Protein AF-A0A960SPT3-F1 (afdb_monomer_lite)

Foldseek 3Di:
DLVVLQVVLLVQLLVLLLVLVVVVVCCVVVHDDPDPHSVVRDRDDLVPRDDPVSCVCVVVVDDPVRSSVVSVVCCCPPPVVSCVVVD

pLDDT: mean 92.09, std 9.07, range [48.69, 98.12]

Radius of gyration: 13.63 Å; chains: 1; bounding box: 30×24×36 Å

Secondary structure (DSSP, 8-state):
-HHHHHHHHHHHHHHHHHHHHHHHHHHHTT---S-SSGGGSPPPP-TT--SHHHHHHHHTT--HHHHHHHHHHHHHHH-GGGGGGG-

Structure (mmCIF, N/CA/C/O backbone):
data_AF-A0A960SPT3-F1
#
_entry.id   AF-A0A960SPT3-F1
#
loop_
_atom_site.group_PDB
_atom_site.id
_atom_site.type_symbol
_atom_site.label_atom_id
_atom_site.label_alt_id
_atom_site.label_comp_id
_atom_site.label_asym_id
_atom_site.label_entity_id
_atom_site.label_seq_id
_atom_site.pdbx_PDB_ins_code
_atom_site.Cartn_x
_atom_site.Cartn_y
_atom_site.Cartn_z
_atom_site.occupancy
_atom_site.B_iso_or_equiv
_atom_site.auth_seq_id
_atom_site.auth_comp_id
_atom_site.auth_asym_id
_atom_site.auth_atom_id
_atom_site.pdbx_PDB_model_num
ATOM 1 N N . MET A 1 1 ? 10.357 11.612 -20.729 1.00 48.69 1 MET A N 1
ATOM 2 C CA . MET A 1 1 ? 11.318 11.138 -19.710 1.00 48.69 1 MET A CA 1
ATOM 3 C C . MET A 1 1 ? 10.737 9.905 -19.028 1.00 48.69 1 MET A C 1
ATOM 5 O O . MET A 1 1 ? 9.692 10.046 -18.403 1.00 48.69 1 MET A O 1
ATOM 9 N N . PRO A 1 2 ? 11.349 8.722 -19.190 1.00 59.47 2 PRO A N 1
ATOM 10 C CA . PRO A 1 2 ? 10.821 7.445 -18.687 1.00 59.47 2 PRO A CA 1
ATOM 11 C C . PRO A 1 2 ? 10.708 7.373 -17.151 1.00 59.47 2 PRO A C 1
ATOM 13 O O . PRO A 1 2 ? 9.783 6.754 -16.637 1.00 59.47 2 PRO A O 1
ATOM 16 N N . GLU A 1 3 ? 11.558 8.092 -16.410 1.00 62.88 3 GLU A N 1
ATOM 17 C CA . GLU A 1 3 ? 11.552 8.108 -14.935 1.00 62.88 3 GLU A CA 1
ATOM 18 C C . GLU A 1 3 ? 10.238 8.621 -14.322 1.00 62.88 3 GLU A C 1
ATOM 20 O O . GLU A 1 3 ? 9.769 8.090 -13.317 1.00 62.88 3 GLU A O 1
ATOM 25 N N . ARG A 1 4 ? 9.591 9.614 -14.953 1.00 64.56 4 ARG A N 1
ATOM 26 C CA . ARG A 1 4 ? 8.326 10.186 -14.453 1.00 64.56 4 ARG A CA 1
ATOM 27 C C . ARG A 1 4 ? 7.162 9.200 -14.543 1.00 64.56 4 ARG A C 1
ATOM 29 O O . ARG A 1 4 ? 6.241 9.284 -13.739 1.00 64.56 4 ARG A O 1
ATOM 36 N N . VAL A 1 5 ? 7.207 8.275 -15.504 1.00 64.12 5 VAL A N 1
ATOM 37 C CA . VAL A 1 5 ? 6.161 7.257 -15.672 1.00 64.12 5 VAL A CA 1
ATOM 38 C C . VAL A 1 5 ? 6.311 6.162 -14.615 1.00 64.12 5 VAL A C 1
ATOM 40 O O . VAL A 1 5 ? 5.318 5.735 -14.039 1.00 64.12 5 VAL A O 1
ATOM 43 N N . HIS A 1 6 ? 7.549 5.788 -14.268 1.00 74.06 6 HIS A N 1
ATOM 44 C CA . HIS A 1 6 ? 7.810 4.821 -13.195 1.00 74.06 6 HIS A CA 1
ATOM 45 C C . HIS A 1 6 ? 7.326 5.329 -11.831 1.00 74.06 6 HIS A C 1
ATOM 47 O O . HIS A 1 6 ? 6.748 4.568 -11.058 1.00 74.06 6 HIS A O 1
ATOM 53 N N . ALA A 1 7 ? 7.535 6.620 -11.551 1.00 83.50 7 ALA A N 1
ATOM 54 C CA . ALA A 1 7 ? 7.047 7.238 -10.324 1.00 83.50 7 ALA A CA 1
ATOM 55 C C . ALA A 1 7 ? 5.513 7.180 -10.238 1.00 83.50 7 ALA A C 1
ATOM 57 O O . ALA A 1 7 ? 4.980 6.809 -9.202 1.00 83.50 7 ALA A O 1
ATOM 58 N N . ALA A 1 8 ? 4.801 7.454 -11.338 1.00 89.56 8 ALA A N 1
ATOM 59 C CA . ALA A 1 8 ? 3.337 7.442 -11.363 1.00 89.56 8 ALA A CA 1
ATOM 60 C C . ALA A 1 8 ? 2.720 6.067 -11.034 1.00 89.56 8 ALA A C 1
ATOM 62 O O . ALA A 1 8 ? 1.658 6.005 -10.416 1.00 89.56 8 ALA A O 1
ATOM 63 N N . VAL A 1 9 ? 3.382 4.971 -11.421 1.00 93.31 9 VAL A N 1
ATOM 64 C CA . VAL A 1 9 ? 2.954 3.606 -11.073 1.00 93.31 9 VAL A CA 1
ATOM 65 C C . VAL A 1 9 ? 3.011 3.393 -9.565 1.00 93.31 9 VAL A C 1
ATOM 67 O O . VAL A 1 9 ? 2.009 3.032 -8.955 1.00 93.31 9 VAL A O 1
ATOM 70 N N . ILE A 1 10 ? 4.170 3.664 -8.962 1.00 93.75 10 ILE A N 1
ATOM 71 C CA . ILE A 1 10 ? 4.375 3.488 -7.520 1.00 93.75 10 ILE A CA 1
ATOM 72 C C . ILE A 1 10 ? 3.440 4.410 -6.731 1.00 93.75 10 ILE A C 1
ATOM 74 O O . ILE A 1 10 ? 2.898 4.017 -5.707 1.00 93.75 10 ILE A O 1
ATOM 78 N N . GLU A 1 11 ? 3.202 5.618 -7.231 1.00 93.94 11 GLU A N 1
ATOM 79 C CA . GLU A 1 11 ? 2.292 6.588 -6.629 1.00 93.94 11 GLU A CA 1
ATOM 80 C C . GLU A 1 11 ? 0.844 6.092 -6.544 1.00 93.94 11 GLU A C 1
ATOM 82 O O . GLU A 1 11 ? 0.229 6.153 -5.479 1.00 93.94 11 GLU A O 1
ATOM 87 N N . ARG A 1 12 ? 0.307 5.531 -7.635 1.00 95.38 12 ARG A N 1
ATOM 88 C CA . ARG A 1 12 ? -1.030 4.905 -7.634 1.00 95.38 12 ARG A CA 1
ATOM 89 C C . ARG A 1 12 ? -1.110 3.750 -6.647 1.00 95.38 12 ARG A C 1
ATOM 91 O O . ARG A 1 12 ? -2.147 3.530 -6.028 1.00 95.38 12 ARG A O 1
ATOM 98 N N . GLU A 1 13 ? -0.008 3.033 -6.512 1.00 96.44 13 GLU A N 1
ATOM 99 C CA . GLU A 1 13 ? 0.080 1.883 -5.639 1.00 96.44 13 GLU A CA 1
ATOM 100 C C . GLU A 1 13 ? 0.106 2.254 -4.159 1.00 96.44 13 GLU A C 1
ATOM 102 O O . GLU A 1 13 ? -0.608 1.674 -3.343 1.00 96.44 13 GLU A O 1
ATOM 107 N N . LEU A 1 14 ? 0.884 3.278 -3.819 1.00 96.81 14 LEU A N 1
ATOM 108 C CA . LEU A 1 14 ? 0.934 3.846 -2.480 1.00 96.81 14 LEU A CA 1
ATOM 109 C C . LEU A 1 14 ? -0.397 4.500 -2.087 1.00 96.81 14 LEU A C 1
ATOM 111 O O . LEU A 1 14 ? -0.808 4.395 -0.933 1.00 96.81 14 LEU A O 1
ATOM 115 N N . GLU A 1 15 ? -1.096 5.131 -3.033 1.00 97.38 15 GLU A N 1
ATOM 116 C CA . GLU A 1 15 ? -2.444 5.669 -2.814 1.00 97.38 15 GLU A CA 1
ATOM 117 C C . GLU A 1 15 ? -3.459 4.555 -2.519 1.00 97.38 15 GLU A C 1
ATOM 119 O O . GLU A 1 15 ? -4.255 4.657 -1.583 1.00 97.38 15 GLU A O 1
ATOM 124 N N . TRP A 1 16 ? -3.422 3.458 -3.278 1.00 97.88 16 TRP A N 1
ATOM 125 C CA . TRP A 1 16 ? -4.273 2.302 -3.001 1.00 97.88 16 TRP A CA 1
ATOM 126 C C . TRP A 1 16 ? -3.953 1.661 -1.645 1.00 97.88 16 TRP A C 1
ATOM 128 O O . TRP A 1 16 ? -4.870 1.361 -0.870 1.00 97.88 16 TRP A O 1
ATOM 138 N N . PHE A 1 17 ? -2.669 1.508 -1.318 1.00 98.12 17 PHE A N 1
ATOM 139 C CA . PHE A 1 17 ? -2.230 1.036 -0.009 1.00 98.12 17 PHE A CA 1
ATOM 140 C C . PHE A 1 17 ? -2.760 1.927 1.120 1.00 98.12 17 PHE A C 1
ATOM 142 O O . PHE A 1 17 ? -3.309 1.407 2.091 1.00 98.12 17 PHE A O 1
ATOM 149 N N . TYR A 1 18 ? -2.676 3.252 0.975 1.00 97.31 18 TYR A N 1
ATOM 150 C CA . TYR A 1 18 ? -3.179 4.200 1.967 1.00 97.31 18 TYR A CA 1
ATOM 151 C C . TYR A 1 18 ? -4.677 4.027 2.234 1.00 97.31 18 TYR A C 1
ATOM 153 O O . TYR A 1 18 ? -5.081 3.859 3.383 1.00 97.31 18 TYR A O 1
ATOM 161 N N . ARG A 1 19 ? -5.504 3.980 1.182 1.00 97.12 19 ARG A N 1
ATOM 162 C CA . ARG A 1 19 ? -6.960 3.771 1.318 1.00 97.12 19 ARG A CA 1
ATOM 163 C C . ARG A 1 19 ? -7.295 2.429 1.953 1.00 97.12 19 ARG A C 1
ATOM 165 O O . ARG A 1 19 ? -8.231 2.323 2.748 1.00 97.12 19 ARG A O 1
ATOM 172 N N . THR A 1 20 ? -6.523 1.404 1.605 1.00 97.50 20 THR A N 1
ATOM 173 C CA . THR A 1 20 ? -6.665 0.063 2.170 1.00 97.50 20 THR A CA 1
ATOM 174 C C . THR A 1 20 ? -6.332 0.056 3.660 1.00 97.50 20 THR A C 1
ATOM 176 O O . THR A 1 20 ? -7.089 -0.505 4.457 1.00 97.50 20 THR A O 1
ATOM 179 N N . LEU A 1 21 ? -5.235 0.709 4.050 1.00 96.56 21 LEU A N 1
ATOM 180 C CA . LEU A 1 21 ? -4.817 0.862 5.440 1.00 96.56 21 LEU A CA 1
ATOM 181 C C . LEU A 1 21 ? -5.856 1.645 6.245 1.00 96.56 21 LEU A C 1
ATOM 183 O O . LEU A 1 21 ? -6.308 1.167 7.284 1.00 96.56 21 LEU A O 1
ATOM 187 N N . GLU A 1 22 ? -6.287 2.799 5.737 1.00 96.12 22 GLU A N 1
ATOM 188 C CA . GLU A 1 22 ? -7.310 3.631 6.366 1.00 96.12 22 GLU A CA 1
ATOM 189 C C . GLU A 1 22 ? -8.607 2.841 6.583 1.00 96.12 22 GLU A C 1
ATOM 191 O O . GLU A 1 22 ? -9.141 2.800 7.692 1.00 96.12 22 GLU A O 1
ATOM 196 N N . THR A 1 23 ? -9.085 2.141 5.552 1.00 96.94 23 THR A N 1
ATOM 197 C CA . THR A 1 23 ? -10.287 1.302 5.644 1.00 96.94 23 THR A CA 1
ATOM 198 C C . THR A 1 23 ? -10.122 0.194 6.677 1.00 96.94 23 THR A C 1
ATOM 200 O O . THR A 1 23 ? -11.035 -0.053 7.465 1.00 96.94 23 THR A O 1
ATOM 203 N N . ARG A 1 24 ? -8.955 -0.460 6.722 1.00 96.25 24 ARG A N 1
ATOM 204 C CA . ARG A 1 24 ? -8.674 -1.514 7.701 1.00 96.25 24 ARG A CA 1
ATOM 205 C C . ARG A 1 24 ? -8.703 -0.984 9.132 1.00 96.25 24 ARG A C 1
ATOM 207 O O . ARG A 1 24 ? -9.275 -1.646 9.994 1.00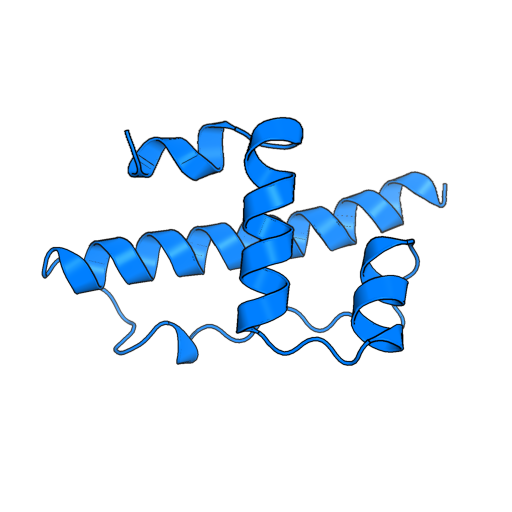 96.25 24 ARG A O 1
ATOM 214 N N . LEU A 1 25 ? -8.117 0.187 9.377 1.00 96.56 25 LEU A N 1
ATOM 215 C CA . LEU A 1 25 ? -8.122 0.825 10.694 1.00 96.56 25 LEU A CA 1
ATOM 216 C C . LEU A 1 25 ? -9.536 1.245 11.098 1.00 96.56 25 LEU A C 1
ATOM 218 O O . LEU A 1 25 ? -9.967 0.923 12.204 1.00 96.56 25 LEU A O 1
ATOM 222 N N . ARG A 1 26 ? -10.296 1.861 10.186 1.00 96.88 26 ARG A N 1
ATOM 223 C CA . ARG A 1 26 ? -11.694 2.232 10.443 1.00 96.88 26 ARG A CA 1
ATOM 224 C C . ARG A 1 26 ? -12.544 1.018 10.805 1.00 96.88 26 ARG A C 1
ATOM 226 O O . ARG A 1 26 ? -13.239 1.046 11.815 1.00 96.88 26 ARG A O 1
ATOM 233 N N . LEU A 1 27 ? -12.440 -0.068 10.036 1.00 96.88 27 LEU A N 1
ATOM 234 C CA . LEU A 1 27 ? -13.134 -1.327 10.328 1.00 96.88 27 LEU A CA 1
ATOM 235 C C . LEU A 1 27 ? -12.705 -1.918 11.678 1.00 96.88 27 LEU A C 1
ATOM 237 O O . LEU A 1 27 ? -13.552 -2.360 12.448 1.00 96.88 27 LEU A O 1
ATOM 241 N N . HIS A 1 28 ? -11.406 -1.904 11.987 1.00 96.69 28 HIS A N 1
ATOM 242 C CA . HIS A 1 28 ? -10.875 -2.431 13.246 1.00 96.69 28 HIS A CA 1
ATOM 243 C C . HIS A 1 28 ? -11.383 -1.657 14.473 1.00 96.69 28 HIS A C 1
ATOM 245 O O . HIS A 1 28 ? -11.738 -2.266 15.481 1.00 96.69 28 HIS A O 1
ATOM 251 N N . PHE A 1 29 ? -11.462 -0.328 14.375 1.00 96.25 29 PHE A N 1
ATOM 252 C CA . PHE A 1 29 ? -11.921 0.550 15.453 1.00 96.25 29 PHE A CA 1
ATOM 253 C C . PHE A 1 29 ? -13.429 0.850 15.421 1.00 96.25 29 PHE A C 1
ATOM 255 O O . PHE A 1 29 ? -13.894 1.678 16.201 1.00 96.25 29 PHE A O 1
ATOM 262 N N . ASN A 1 30 ? -14.206 0.179 14.560 1.00 95.38 30 ASN A N 1
ATOM 263 C CA . ASN A 1 30 ? -15.643 0.421 14.359 1.00 95.38 30 ASN A CA 1
ATOM 264 C C . ASN A 1 30 ? -15.991 1.892 14.033 1.00 95.38 30 ASN A C 1
ATOM 266 O O . ASN A 1 30 ? -16.999 2.424 14.497 1.00 95.38 30 ASN A O 1
ATOM 270 N N . GLN A 1 31 ? -15.149 2.558 13.243 1.00 95.94 31 GLN A N 1
ATOM 271 C CA . GLN A 1 31 ? -15.396 3.903 12.719 1.00 95.94 31 GLN A CA 1
ATOM 272 C C . GLN A 1 31 ? -16.237 3.855 11.437 1.00 95.94 31 GLN A C 1
ATOM 274 O O . GLN A 1 31 ? -16.289 2.841 10.739 1.00 95.94 31 GLN A O 1
ATOM 279 N N . GLU A 1 32 ? -16.869 4.978 11.094 1.00 94.31 32 GLU A N 1
ATOM 280 C CA . GLU A 1 32 ? -17.690 5.086 9.889 1.00 94.31 32 GLU A CA 1
ATOM 281 C C . GLU A 1 32 ? -16.849 4.931 8.604 1.00 94.31 32 GLU A C 1
ATOM 283 O O . GLU A 1 32 ? -15.842 5.616 8.379 1.00 94.31 32 GLU A O 1
ATOM 288 N N . THR A 1 33 ? -17.269 4.004 7.743 1.00 93.94 33 THR A N 1
ATOM 289 C CA . THR A 1 33 ? -16.654 3.728 6.442 1.00 93.94 33 THR A CA 1
ATOM 290 C C . THR A 1 33 ? -17.697 3.204 5.457 1.00 93.94 33 THR A C 1
ATOM 292 O O . THR A 1 33 ? -18.644 2.516 5.837 1.00 93.94 33 THR A O 1
ATOM 295 N N . SER A 1 34 ? -17.520 3.521 4.174 1.00 92.81 34 SER A N 1
ATOM 296 C CA . SER A 1 34 ? -18.346 3.007 3.075 1.00 92.81 34 SER A CA 1
ATOM 297 C C . SER A 1 34 ? -18.022 1.560 2.695 1.00 92.81 34 SER A C 1
ATOM 299 O O . SER A 1 34 ? -18.764 0.952 1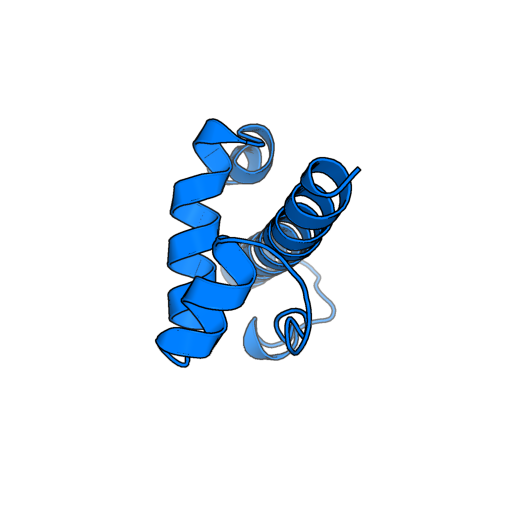.925 1.00 92.81 34 SER A O 1
ATOM 301 N N . HIS A 1 35 ? -16.916 1.014 3.200 1.00 95.50 35 HIS A N 1
ATOM 302 C CA . HIS A 1 35 ? -16.418 -0.311 2.843 1.00 95.50 35 HIS A CA 1
ATOM 303 C C . HIS A 1 35 ? -16.746 -1.328 3.933 1.00 95.50 35 HIS A C 1
ATOM 305 O O . HIS A 1 35 ? -16.630 -1.036 5.119 1.00 95.50 35 HIS A O 1
ATOM 311 N N . ARG A 1 36 ? -17.127 -2.543 3.537 1.00 94.00 36 ARG A N 1
ATOM 312 C CA . ARG A 1 36 ? -17.361 -3.668 4.461 1.00 94.00 36 ARG A CA 1
ATOM 313 C C . ARG A 1 36 ? -16.111 -4.516 4.635 1.00 94.00 36 ARG A C 1
ATOM 315 O O . ARG A 1 36 ? -15.972 -5.228 5.625 1.00 94.00 36 ARG A O 1
ATOM 322 N N . SER A 1 37 ? -15.220 -4.457 3.655 1.00 95.38 37 SER A N 1
ATOM 323 C CA . SER A 1 37 ? -13.952 -5.162 3.640 1.00 95.38 37 SER A CA 1
ATOM 324 C C . SER A 1 37 ? -12.923 -4.357 2.860 1.00 95.38 37 SER A C 1
ATOM 326 O O . SER A 1 37 ? -13.259 -3.604 1.950 1.00 95.38 37 SER A O 1
ATOM 328 N N . ILE A 1 38 ? -11.644 -4.591 3.146 1.00 95.12 38 ILE A N 1
ATOM 329 C CA . ILE A 1 38 ? -10.556 -4.107 2.289 1.00 95.12 38 ILE A CA 1
ATOM 330 C C . ILE A 1 38 ? -10.618 -4.691 0.868 1.00 95.12 38 ILE A C 1
ATOM 332 O O . ILE A 1 38 ? -10.045 -4.119 -0.048 1.00 95.12 38 ILE A O 1
ATOM 336 N N . ALA A 1 39 ? -11.335 -5.802 0.667 1.00 94.31 39 ALA A N 1
ATOM 337 C CA . ALA A 1 39 ? -11.564 -6.383 -0.656 1.00 94.31 39 ALA A CA 1
ATOM 338 C C . ALA A 1 39 ? -12.430 -5.493 -1.572 1.00 94.31 39 ALA A C 1
ATOM 340 O O . ALA A 1 39 ? -12.397 -5.669 -2.786 1.00 94.31 39 ALA A O 1
ATOM 341 N N . ASP A 1 40 ? -13.157 -4.518 -1.010 1.00 95.44 40 ASP A N 1
ATOM 342 C CA . ASP A 1 40 ? -13.949 -3.544 -1.776 1.00 95.44 40 ASP A CA 1
ATOM 343 C C . ASP A 1 40 ? -13.063 -2.486 -2.472 1.00 95.44 40 ASP A C 1
ATOM 345 O O . ASP A 1 40 ? -13.561 -1.639 -3.213 1.00 95.44 40 ASP A O 1
ATOM 349 N N . LEU A 1 41 ? -11.750 -2.518 -2.217 1.00 96.38 41 LEU A N 1
ATOM 350 C CA . LEU A 1 41 ? -10.741 -1.625 -2.775 1.00 96.38 41 LEU A CA 1
ATOM 351 C C . LEU A 1 41 ? -9.803 -2.434 -3.683 1.00 96.38 41 LEU A C 1
ATOM 353 O O . LEU A 1 41 ? -8.750 -2.891 -3.224 1.00 96.38 41 LEU A O 1
ATOM 357 N N . PRO A 1 42 ? -10.159 -2.645 -4.964 1.00 96.00 42 PRO A N 1
ATOM 358 C CA . PRO A 1 42 ? -9.294 -3.371 -5.880 1.00 96.00 42 PRO A CA 1
ATOM 359 C C . PRO A 1 42 ? -7.983 -2.604 -6.095 1.00 96.00 42 PRO A C 1
ATOM 361 O O . PRO A 1 42 ? -7.991 -1.366 -6.111 1.00 96.00 42 PRO A O 1
ATOM 364 N N . PRO A 1 43 ? -6.858 -3.315 -6.273 1.00 96.62 43 PRO A N 1
ATOM 365 C CA . PRO A 1 43 ? -5.607 -2.662 -6.602 1.00 96.62 43 PRO A CA 1
ATOM 366 C C . PRO A 1 43 ? -5.678 -1.995 -7.986 1.00 96.62 43 PRO A C 1
ATOM 368 O O . PRO A 1 43 ? -6.474 -2.402 -8.835 1.00 96.62 43 PRO A O 1
ATOM 371 N N . PRO A 1 44 ? -4.832 -0.990 -8.258 1.00 95.88 44 PRO A N 1
ATOM 372 C CA . PRO A 1 44 ? -4.754 -0.368 -9.568 1.00 95.88 44 PRO A CA 1
ATOM 373 C C . PRO A 1 44 ? -4.292 -1.369 -10.638 1.00 95.88 44 PRO A C 1
ATOM 375 O O . PRO A 1 44 ? -3.398 -2.187 -10.416 1.00 95.88 44 PRO A O 1
ATOM 378 N N . GLU A 1 45 ? -4.871 -1.269 -11.831 1.00 93.38 45 GLU A N 1
ATOM 379 C CA . GLU A 1 45 ? -4.427 -2.016 -13.012 1.00 93.38 45 GLU A CA 1
ATOM 380 C C . GLU A 1 45 ? -3.049 -1.529 -13.472 1.00 93.38 45 GLU A C 1
ATOM 382 O O . GLU A 1 45 ? -2.902 -0.355 -13.806 1.00 93.38 45 GLU A O 1
ATOM 387 N N . LEU A 1 46 ? -2.046 -2.409 -13.505 1.00 91.25 46 LEU A N 1
ATOM 388 C CA . LEU A 1 46 ? -0.685 -2.066 -13.955 1.00 91.25 46 LEU A CA 1
ATOM 389 C C . LEU A 1 46 ? -0.331 -2.648 -15.328 1.00 91.25 46 LEU A C 1
ATOM 391 O O . LEU A 1 46 ? 0.799 -2.518 -15.799 1.00 91.25 46 LEU A O 1
ATOM 395 N N . ASN A 1 47 ? -1.274 -3.339 -15.964 1.00 80.00 47 ASN A N 1
ATOM 396 C CA . ASN A 1 47 ? -1.036 -4.031 -17.220 1.00 80.00 47 ASN A CA 1
ATOM 397 C C . ASN A 1 47 ? -0.640 -3.038 -18.324 1.00 80.00 47 ASN A C 1
ATOM 399 O O . ASN A 1 47 ? -1.413 -2.157 -18.692 1.00 80.00 47 ASN A O 1
ATOM 403 N N . GLY A 1 48 ? 0.573 -3.199 -18.859 1.00 80.56 48 GLY A N 1
ATOM 404 C CA . GLY A 1 48 ? 1.132 -2.317 -19.888 1.00 80.56 48 GLY A CA 1
ATOM 405 C C . GLY A 1 48 ? 1.834 -1.064 -19.356 1.00 80.56 48 GLY A C 1
ATOM 406 O O . GLY A 1 48 ? 2.402 -0.318 -20.157 1.00 80.56 48 GLY A O 1
ATOM 407 N N . ASP A 1 49 ? 1.862 -0.847 -18.037 1.00 87.94 49 ASP A N 1
ATOM 408 C CA . ASP A 1 49 ? 2.629 0.247 -17.448 1.00 87.94 49 ASP A CA 1
ATOM 409 C C . ASP A 1 49 ? 4.143 -0.046 -17.498 1.00 87.94 49 ASP A C 1
ATOM 411 O O . ASP A 1 49 ? 4.586 -1.164 -17.208 1.00 87.94 49 ASP A O 1
ATOM 415 N N . PRO A 1 50 ? 4.988 0.943 -17.839 1.00 84.94 50 PRO A N 1
ATOM 416 C CA . PRO A 1 50 ? 6.432 0.765 -17.830 1.00 84.94 50 PRO A CA 1
ATOM 417 C C . PRO A 1 50 ? 6.997 0.889 -16.408 1.00 84.94 50 PRO A C 1
ATOM 419 O O . PRO A 1 50 ? 6.507 1.648 -15.573 1.00 84.94 50 PRO A O 1
ATOM 422 N N . GLY A 1 51 ? 8.108 0.201 -16.151 1.00 87.81 51 GLY A N 1
ATOM 423 C CA . GLY A 1 51 ? 8.879 0.351 -14.916 1.00 87.81 51 GLY A CA 1
ATOM 424 C C . GLY A 1 51 ? 9.229 -0.966 -14.249 1.00 87.81 51 GLY A C 1
ATOM 425 O O . GLY A 1 51 ? 8.765 -2.033 -14.640 1.00 87.81 51 GLY A O 1
ATOM 426 N N . ALA A 1 52 ? 10.120 -0.906 -13.259 1.00 90.12 52 ALA A N 1
ATOM 427 C CA . ALA A 1 52 ? 10.532 -2.094 -12.513 1.00 90.12 52 ALA A CA 1
ATOM 428 C C . ALA A 1 52 ? 9.387 -2.654 -11.655 1.00 90.12 52 ALA A C 1
ATOM 430 O O . ALA A 1 52 ? 9.200 -3.861 -11.632 1.00 90.12 52 ALA A O 1
ATOM 431 N N . TYR A 1 53 ? 8.589 -1.787 -11.020 1.00 92.62 53 TYR A N 1
ATOM 432 C CA . TYR A 1 53 ? 7.477 -2.215 -10.166 1.00 92.62 53 TYR A CA 1
ATOM 433 C C . TYR A 1 53 ? 6.370 -2.928 -10.960 1.00 92.62 53 TYR A C 1
ATOM 435 O O . TYR A 1 53 ? 6.018 -4.054 -10.627 1.00 92.62 53 TYR A O 1
ATOM 443 N N . ALA A 1 54 ? 5.874 -2.320 -12.046 1.00 93.75 54 ALA A N 1
ATOM 444 C CA . ALA A 1 54 ? 4.844 -2.932 -12.894 1.00 93.75 54 ALA A CA 1
ATOM 445 C C . ALA A 1 54 ? 5.307 -4.269 -13.499 1.00 93.75 54 ALA A C 1
ATOM 447 O O . ALA A 1 54 ? 4.553 -5.238 -13.484 1.00 93.75 54 ALA A O 1
ATOM 448 N N . ARG A 1 55 ? 6.568 -4.347 -13.956 1.00 92.81 55 ARG A N 1
ATOM 449 C CA . ARG A 1 55 ? 7.163 -5.608 -14.428 1.00 92.81 55 ARG A CA 1
ATOM 450 C C . ARG A 1 55 ? 7.226 -6.659 -13.331 1.00 92.81 55 ARG A C 1
ATOM 452 O O . ARG A 1 55 ? 6.785 -7.768 -13.568 1.00 92.81 55 ARG A O 1
ATOM 459 N N . LEU A 1 56 ? 7.698 -6.303 -12.138 1.00 93.38 56 LEU A N 1
ATOM 460 C CA . LEU A 1 56 ? 7.778 -7.228 -11.009 1.00 93.38 56 LEU A CA 1
ATOM 461 C C . LEU A 1 56 ? 6.396 -7.799 -10.643 1.00 93.38 56 LEU A C 1
ATOM 463 O O . LEU A 1 56 ? 6.273 -8.997 -10.418 1.00 93.38 56 LEU A O 1
ATOM 467 N N . VAL A 1 57 ? 5.357 -6.955 -10.619 1.00 95.06 57 VAL A N 1
ATOM 468 C CA . VAL A 1 57 ? 3.976 -7.389 -10.348 1.00 95.06 57 VAL A CA 1
ATOM 469 C C . VAL A 1 57 ? 3.466 -8.349 -11.420 1.00 95.06 57 VAL A C 1
ATOM 471 O O . VAL A 1 57 ? 2.879 -9.370 -11.076 1.00 95.06 57 VAL A O 1
ATOM 474 N N . ALA A 1 58 ? 3.712 -8.048 -12.697 1.00 93.69 58 ALA A N 1
ATOM 475 C CA . ALA A 1 58 ? 3.268 -8.886 -13.808 1.00 93.69 58 ALA A CA 1
ATOM 476 C C . ALA A 1 58 ? 4.055 -10.205 -13.922 1.00 93.69 58 AL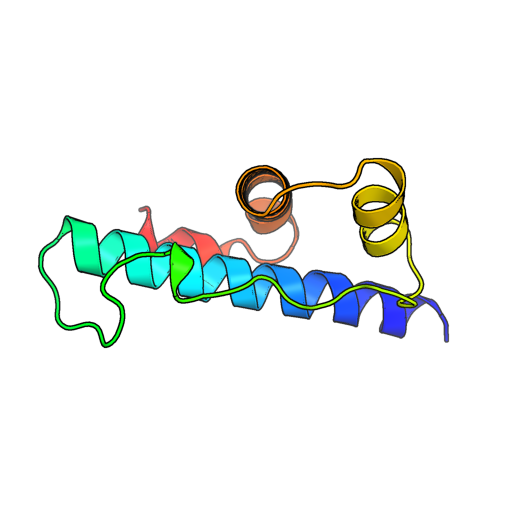A A C 1
ATOM 478 O O . ALA A 1 58 ? 3.467 -11.250 -14.174 1.00 93.69 58 ALA A O 1
ATOM 479 N N . GLU A 1 59 ? 5.376 -10.174 -13.727 1.00 94.94 59 GLU A N 1
ATOM 480 C CA . GLU A 1 59 ? 6.263 -11.342 -13.832 1.00 94.94 59 GLU A CA 1
ATOM 481 C C . GLU A 1 59 ? 5.974 -12.397 -12.755 1.00 94.94 59 GLU A C 1
ATOM 483 O O . GLU A 1 59 ? 6.142 -13.590 -13.009 1.00 94.94 59 GLU A O 1
ATOM 488 N N . HIS A 1 60 ? 5.526 -11.968 -11.572 1.00 95.38 60 HIS A N 1
ATOM 489 C CA . HIS A 1 60 ? 5.214 -12.851 -10.446 1.00 95.38 60 HIS A CA 1
ATOM 490 C C . HIS A 1 60 ? 3.716 -13.076 -10.210 1.00 95.38 60 HIS A C 1
ATOM 492 O O . HIS A 1 60 ? 3.376 -13.801 -9.279 1.00 95.38 60 HIS A O 1
ATOM 498 N N . ASP A 1 61 ? 2.843 -12.483 -11.031 1.00 94.75 61 ASP A N 1
ATOM 499 C CA . ASP A 1 61 ? 1.379 -12.543 -10.889 1.00 94.75 61 ASP A CA 1
ATOM 500 C C . ASP A 1 61 ? 0.908 -12.239 -9.453 1.00 94.75 61 ASP A C 1
ATOM 502 O O . ASP A 1 61 ? 0.125 -12.974 -8.849 1.00 94.75 61 ASP A O 1
ATOM 506 N N . PHE A 1 62 ? 1.450 -11.164 -8.863 1.00 96.19 62 PHE A N 1
ATOM 507 C CA . PHE A 1 62 ? 1.208 -10.875 -7.452 1.00 96.19 62 PHE A CA 1
ATOM 508 C C . PHE A 1 62 ? -0.263 -10.580 -7.174 1.00 96.19 62 PHE A C 1
ATOM 510 O O . PHE A 1 62 ? -0.865 -9.649 -7.724 1.00 96.19 62 PHE A O 1
ATOM 517 N N . CYS A 1 63 ? -0.811 -11.302 -6.202 1.00 95.94 63 CYS A N 1
ATOM 518 C CA . CYS A 1 63 ? -2.150 -11.055 -5.704 1.00 95.94 63 CYS A CA 1
ATOM 519 C C . CYS A 1 63 ? -2.202 -9.755 -4.867 1.00 95.94 63 CYS A C 1
ATOM 521 O O . CYS A 1 63 ? -1.168 -9.227 -4.434 1.00 95.94 63 CYS A O 1
ATOM 523 N N . PRO A 1 64 ? -3.405 -9.221 -4.572 1.00 97.06 64 PRO A N 1
ATOM 524 C CA . PRO A 1 64 ? -3.539 -7.975 -3.817 1.00 97.06 64 PRO A CA 1
ATOM 525 C C . PRO A 1 64 ? -2.809 -7.993 -2.465 1.00 97.06 64 PRO A C 1
ATOM 527 O O . PRO A 1 64 ? -2.154 -7.021 -2.105 1.00 97.06 64 PRO A O 1
ATOM 530 N N . SER A 1 65 ? -2.844 -9.099 -1.717 1.00 96.19 65 SER A N 1
ATOM 531 C CA . SER A 1 65 ? -2.139 -9.173 -0.429 1.00 96.19 65 SER A CA 1
ATOM 532 C C . SER A 1 65 ? -0.621 -9.048 -0.567 1.00 96.19 65 SER A C 1
ATOM 534 O O . SER A 1 65 ? 0.006 -8.391 0.260 1.00 96.19 65 SER A O 1
ATOM 536 N N . GLU A 1 66 ? -0.026 -9.617 -1.614 1.00 97.44 66 GLU A N 1
ATOM 537 C CA . GLU A 1 66 ? 1.418 -9.513 -1.861 1.00 97.44 66 GLU A CA 1
ATOM 538 C C . GLU A 1 66 ? 1.800 -8.088 -2.273 1.00 97.44 66 GLU A C 1
ATOM 540 O O . GLU A 1 66 ? 2.785 -7.535 -1.782 1.00 97.44 66 GLU A O 1
ATOM 545 N N . ARG A 1 67 ? 0.963 -7.437 -3.088 1.00 97.69 67 ARG A N 1
ATOM 546 C CA . ARG A 1 67 ? 1.146 -6.026 -3.458 1.00 97.69 67 ARG A CA 1
ATOM 547 C C . ARG A 1 67 ? 1.047 -5.090 -2.253 1.00 97.69 67 ARG A C 1
ATOM 549 O O . ARG A 1 67 ? 1.827 -4.144 -2.176 1.00 97.69 67 ARG A O 1
ATOM 556 N N . LEU A 1 68 ? 0.169 -5.369 -1.282 1.00 97.75 68 LEU A N 1
ATOM 557 C CA . LEU A 1 68 ? 0.113 -4.614 -0.021 1.00 97.75 68 LEU A CA 1
ATOM 558 C C . LEU A 1 68 ? 1.398 -4.769 0.799 1.00 97.75 68 LEU A C 1
ATOM 560 O O . LEU A 1 68 ? 1.861 -3.787 1.372 1.00 97.75 68 LEU A O 1
ATOM 564 N N . VAL A 1 69 ? 1.994 -5.9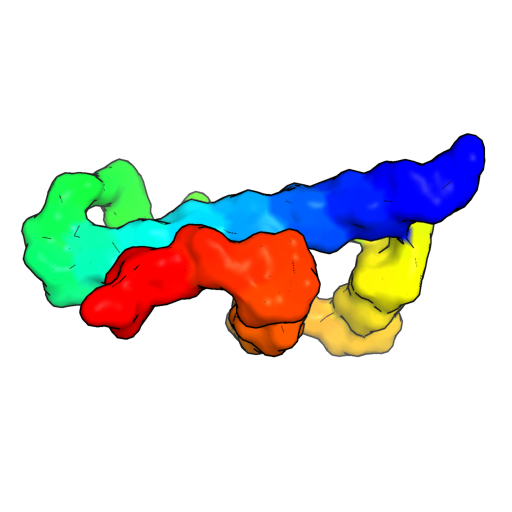66 0.840 1.00 97.19 69 VAL A N 1
ATOM 565 C CA . VAL A 1 69 ? 3.287 -6.188 1.514 1.00 97.19 69 VAL A CA 1
ATOM 566 C C . VAL A 1 69 ? 4.395 -5.392 0.826 1.00 97.19 69 VAL A C 1
ATOM 568 O O . VAL A 1 69 ? 5.187 -4.737 1.503 1.00 97.19 69 VAL A O 1
ATOM 571 N N . LEU A 1 70 ? 4.426 -5.382 -0.510 1.00 96.50 70 LEU A N 1
ATOM 572 C CA . LEU A 1 70 ? 5.372 -4.560 -1.267 1.00 96.50 70 LEU A CA 1
ATOM 573 C C . LEU A 1 70 ? 5.168 -3.064 -1.005 1.00 96.50 70 LEU A C 1
ATOM 575 O O . LEU A 1 70 ? 6.135 -2.355 -0.740 1.00 96.50 70 LEU A O 1
ATOM 579 N N . ALA A 1 71 ? 3.927 -2.576 -1.044 1.00 96.88 71 ALA A N 1
ATOM 580 C CA . ALA A 1 71 ? 3.621 -1.175 -0.772 1.00 96.88 71 ALA A CA 1
ATOM 581 C C . ALA A 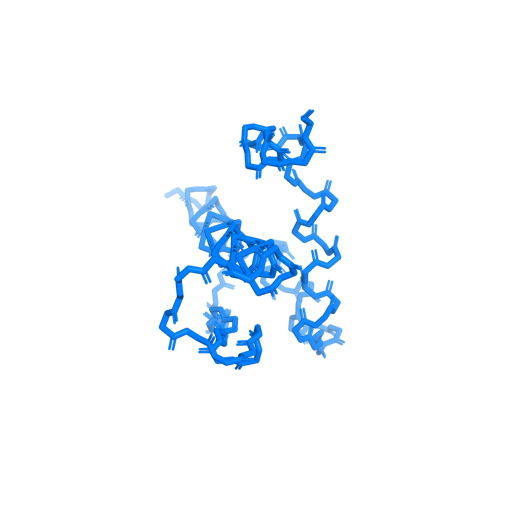1 71 ? 3.986 -0.780 0.670 1.00 96.88 71 ALA A C 1
ATOM 583 O O . ALA A 1 71 ? 4.575 0.279 0.875 1.00 96.88 71 ALA A O 1
ATOM 584 N N . LEU A 1 72 ? 3.736 -1.656 1.649 1.00 96.94 72 LEU A N 1
ATOM 585 C CA . LEU A 1 72 ? 4.155 -1.472 3.040 1.00 96.94 72 LEU A CA 1
ATOM 586 C C . LEU A 1 72 ? 5.681 -1.403 3.176 1.00 96.94 72 LEU A C 1
ATOM 588 O O . LEU A 1 72 ? 6.178 -0.595 3.952 1.00 96.94 72 LEU A O 1
ATOM 592 N N . ALA A 1 73 ? 6.430 -2.213 2.425 1.00 96.62 73 ALA A N 1
ATOM 593 C CA . ALA A 1 73 ? 7.892 -2.155 2.421 1.00 96.62 73 ALA A CA 1
ATOM 594 C C . ALA A 1 73 ? 8.426 -0.864 1.772 1.00 96.62 73 ALA A C 1
ATOM 596 O O . ALA A 1 73 ? 9.461 -0.347 2.186 1.00 96.62 73 ALA A O 1
ATOM 597 N N . LEU A 1 74 ? 7.723 -0.321 0.772 1.00 95.31 74 LEU A N 1
ATOM 598 C CA . LEU A 1 74 ? 8.105 0.912 0.075 1.00 95.31 74 LEU A CA 1
ATOM 599 C C . LEU A 1 74 ? 7.716 2.187 0.839 1.00 95.31 74 LEU A C 1
ATOM 601 O O . LEU A 1 74 ? 8.451 3.177 0.791 1.00 95.31 74 LEU A O 1
ATOM 605 N N . ALA A 1 75 ? 6.577 2.180 1.537 1.00 96.12 75 ALA A N 1
ATOM 606 C CA . ALA A 1 75 ? 6.006 3.355 2.191 1.00 96.12 75 ALA A CA 1
ATOM 607 C C . ALA A 1 75 ? 6.988 4.094 3.130 1.00 96.12 75 ALA A C 1
ATOM 609 O O . ALA A 1 75 ? 7.117 5.308 2.963 1.00 96.12 75 ALA A O 1
ATOM 610 N N . PRO A 1 76 ? 7.764 3.435 4.019 1.00 95.12 76 PRO A N 1
ATOM 611 C CA . PRO A 1 76 ? 8.720 4.114 4.899 1.00 95.12 76 PRO A CA 1
ATOM 612 C C . PRO A 1 76 ? 9.787 4.921 4.152 1.00 95.12 76 PRO A C 1
ATOM 614 O O . PRO A 1 76 ? 10.283 5.920 4.667 1.00 95.12 76 PRO A O 1
ATOM 617 N N . HIS A 1 77 ? 10.157 4.482 2.947 1.00 95.00 77 HIS A N 1
ATOM 618 C CA . HIS A 1 77 ? 11.246 5.071 2.171 1.00 95.00 77 HIS A CA 1
ATOM 619 C C . HIS A 1 77 ? 10.773 6.160 1.207 1.00 95.00 77 HIS A C 1
ATOM 621 O O . HIS A 1 77 ? 11.529 7.084 0.916 1.00 95.00 77 HIS A O 1
ATOM 627 N N . LEU A 1 78 ? 9.543 6.050 0.698 1.00 93.06 78 LEU A N 1
ATOM 628 C CA . LEU A 1 78 ? 9.016 6.948 -0.335 1.00 93.06 78 LEU A CA 1
ATOM 629 C C . LEU A 1 78 ? 8.014 7.968 0.209 1.00 93.06 78 LEU A C 1
ATOM 631 O O . LEU A 1 78 ? 7.971 9.103 -0.263 1.00 93.06 78 LEU A O 1
ATOM 635 N N . ARG A 1 79 ? 7.204 7.577 1.196 1.00 93.75 79 ARG A N 1
ATOM 636 C CA . ARG A 1 79 ? 6.192 8.436 1.814 1.00 93.75 79 ARG A CA 1
ATOM 637 C C . ARG A 1 79 ? 5.916 7.976 3.253 1.00 93.75 79 ARG A C 1
ATOM 639 O O . ARG A 1 79 ? 4.864 7.389 3.507 1.00 93.75 79 ARG A O 1
ATOM 646 N N . PRO A 1 80 ? 6.830 8.249 4.204 1.00 94.38 80 PRO A N 1
ATOM 647 C CA . PRO A 1 80 ? 6.704 7.770 5.584 1.00 94.38 80 PRO A CA 1
ATOM 648 C C . PRO A 1 80 ? 5.392 8.209 6.248 1.00 94.38 80 PRO A C 1
ATOM 650 O O . PRO A 1 80 ? 4.802 7.421 6.979 1.00 94.38 80 PRO A O 1
ATOM 653 N N . ALA A 1 81 ? 4.879 9.393 5.890 1.00 94.25 81 ALA A N 1
ATOM 654 C CA . ALA A 1 81 ? 3.606 9.924 6.382 1.00 94.25 81 ALA A CA 1
ATOM 655 C C . ALA A 1 81 ? 2.379 9.029 6.093 1.00 94.25 81 ALA A C 1
ATOM 657 O O . ALA A 1 81 ? 1.350 9.161 6.747 1.00 94.25 81 ALA A O 1
ATOM 658 N N . LEU A 1 82 ? 2.456 8.085 5.139 1.00 94.75 82 LEU A N 1
ATOM 659 C CA . LEU A 1 82 ? 1.382 7.098 4.928 1.00 94.75 82 LEU A CA 1
ATOM 660 C C . LEU A 1 82 ? 1.170 6.179 6.129 1.00 94.75 82 LEU A C 1
ATOM 662 O O . LEU A 1 82 ? 0.099 5.592 6.260 1.00 94.75 82 LEU A O 1
ATOM 666 N N . LEU A 1 83 ? 2.204 6.013 6.953 1.00 95.62 83 LEU A N 1
ATOM 667 C CA . LEU A 1 83 ? 2.199 5.129 8.108 1.00 95.62 83 LEU A CA 1
ATOM 668 C C . LEU A 1 83 ? 1.909 5.873 9.413 1.00 95.62 83 L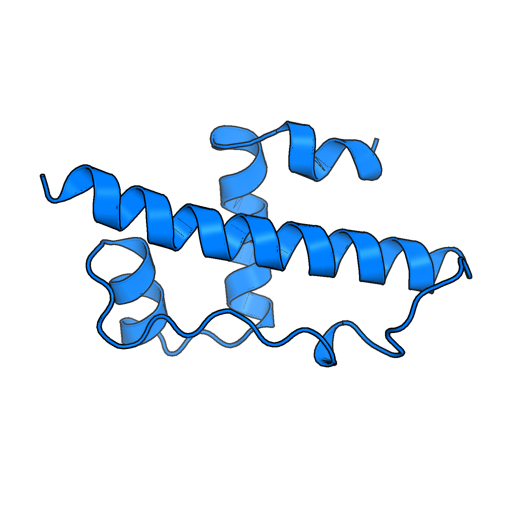EU A C 1
ATOM 670 O O . LEU A 1 83 ? 1.772 5.211 10.435 1.00 95.62 83 LEU A O 1
ATOM 674 N N . ASP A 1 84 ? 1.753 7.201 9.387 1.00 94.88 84 ASP A N 1
ATOM 675 C CA . ASP A 1 84 ? 1.385 8.003 10.562 1.00 94.88 84 ASP A CA 1
ATOM 676 C C . ASP A 1 84 ? 0.154 7.454 11.310 1.00 94.88 84 ASP A C 1
ATOM 678 O O . ASP A 1 84 ? 0.188 7.437 12.535 1.00 94.88 84 ASP A O 1
ATOM 682 N N . PRO A 1 85 ? -0.897 6.913 10.649 1.00 92.00 85 PRO A N 1
ATOM 683 C CA . PRO A 1 85 ? -2.034 6.310 11.354 1.00 92.00 85 PRO A CA 1
ATOM 684 C C . PRO A 1 85 ? -1.712 5.071 12.213 1.00 92.00 85 PRO A C 1
ATOM 686 O O . PRO A 1 85 ? -2.606 4.569 12.893 1.00 92.00 85 PRO A O 1
ATOM 689 N N . LEU A 1 86 ? -0.493 4.522 12.134 1.00 89.69 86 LEU A N 1
ATOM 690 C CA . LEU A 1 86 ? -0.042 3.358 12.908 1.00 89.69 86 LEU A CA 1
ATOM 691 C C . LEU A 1 86 ? 0.729 3.721 14.187 1.00 89.69 86 LEU A C 1
ATOM 693 O O . LEU A 1 86 ? 1.082 2.807 14.938 1.00 89.69 86 LEU A O 1
ATOM 697 N N . PHE A 1 87 ? 1.007 5.004 14.420 1.00 85.12 87 PHE A N 1
ATOM 698 C CA . PHE A 1 87 ? 1.755 5.511 15.574 1.00 85.12 87 PHE A CA 1
ATOM 699 C C . PHE A 1 87 ? 0.858 6.346 16.493 1.00 85.12 87 PHE A C 1
ATOM 701 O O . PHE A 1 87 ? 1.113 6.309 17.718 1.00 85.12 87 PHE A O 1
#

Sequence (87 aa):
MPERVHAAVIERELEWFYRTLETRLRLHFNQETSHRSIADLPPPELNGDPGAYARLVAEHDFCPSERLVLALALAPHLRPALLDPLF